Protein AF-A0A914D5J4-F1 (afdb_monomer)

Organism: NCBI:txid290746

pLDDT: mean 95.22, std 4.46, range [65.5, 98.25]

Radius of gyration: 12.95 Å; Cα contacts (8 Å, |Δi|>4): 44; chains: 1; bounding box: 31×18×33 Å

Secondary structure (DSSP, 8-state):
--HHHHHHHHHHHHHHHHH---SSGGGHHHHHHHHHHHHHHHHHHGGG---HHHHHHHHHHHHHHHHHHHHHT--

Mean predicted aligned error: 2.59 Å

Foldseek 3Di:
DDPVLVVVLLVVQLVCLVVAAAPDNVCNPVSSVVSNVVSVVLCVVCVPPPPPVVVVVVSVVSVVVVVCCVVVVPD

Structure (mmCIF, N/CA/C/O backbone):
data_AF-A0A914D5J4-F1
#
_entry.id   AF-A0A914D5J4-F1
#
loop_
_atom_site.group_PDB
_atom_site.id
_atom_site.type_symbol
_atom_site.label_atom_id
_atom_site.label_alt_id
_atom_site.label_comp_id
_atom_site.label_asym_id
_atom_site.label_entity_id
_atom_site.label_seq_id
_atom_site.pdbx_PDB_ins_code
_atom_site.Cartn_x
_atom_site.Cartn_y
_atom_site.Cartn_z
_atom_site.occupancy
_atom_site.B_iso_or_equiv
_atom_site.auth_seq_id
_atom_site.auth_comp_id
_atom_site.auth_asym_id
_atom_site.auth_atom_id
_atom_site.pdbx_PDB_model_num
ATOM 1 N N . MET A 1 1 ? -16.083 7.183 9.402 1.00 65.50 1 MET A N 1
ATOM 2 C CA . MET A 1 1 ? -15.103 6.245 8.829 1.00 65.50 1 MET A CA 1
ATOM 3 C C . MET A 1 1 ? -15.456 4.822 9.183 1.00 65.50 1 MET A C 1
ATOM 5 O O . MET A 1 1 ? -15.752 4.555 10.345 1.00 65.50 1 MET A O 1
ATOM 9 N N . SER A 1 2 ? -15.433 3.922 8.210 1.00 81.88 2 SER A N 1
ATOM 10 C CA . SER A 1 2 ? -15.709 2.504 8.408 1.00 81.88 2 SER A CA 1
ATOM 11 C C . SER A 1 2 ? -14.465 1.665 8.126 1.00 81.88 2 SER A C 1
ATOM 13 O O . SER A 1 2 ? -13.676 1.962 7.232 1.00 81.88 2 SER A O 1
ATOM 15 N N . ARG A 1 3 ? -14.325 0.542 8.837 1.00 88.38 3 ARG A N 1
ATOM 16 C CA . ARG A 1 3 ? -13.301 -0.488 8.578 1.00 88.38 3 ARG A CA 1
ATOM 17 C C . ARG A 1 3 ? -13.218 -0.890 7.096 1.00 88.38 3 ARG A C 1
ATOM 19 O O . ARG A 1 3 ? -12.159 -1.284 6.615 1.00 88.38 3 ARG A O 1
ATOM 26 N N . ARG A 1 4 ? -14.333 -0.785 6.366 1.00 92.56 4 ARG A N 1
ATOM 27 C CA . ARG A 1 4 ? -14.420 -1.064 4.930 1.00 92.56 4 ARG A CA 1
ATOM 28 C C . ARG A 1 4 ? -13.579 -0.097 4.095 1.00 92.56 4 ARG A C 1
ATOM 30 O O . ARG A 1 4 ? -12.928 -0.556 3.164 1.00 92.56 4 ARG A O 1
ATOM 37 N N . GLU A 1 5 ? -13.563 1.192 4.428 1.00 93.19 5 GLU A N 1
ATOM 38 C CA . GLU A 1 5 ? -12.777 2.209 3.709 1.00 93.19 5 GLU A CA 1
ATOM 39 C C . GLU A 1 5 ? -11.280 1.913 3.820 1.00 93.19 5 GLU A C 1
ATOM 41 O O . GLU A 1 5 ? -10.599 1.799 2.803 1.00 93.19 5 GLU A O 1
ATOM 46 N N . VAL A 1 6 ? -10.801 1.645 5.039 1.00 94.88 6 VAL A N 1
ATOM 47 C CA . VAL A 1 6 ? -9.403 1.269 5.312 1.00 94.88 6 VAL A CA 1
ATOM 48 C C . VAL A 1 6 ? -9.001 0.018 4.523 1.00 94.88 6 VAL A C 1
ATOM 50 O O . VAL A 1 6 ? -7.962 -0.013 3.865 1.00 94.88 6 VAL A O 1
ATOM 53 N N . LEU A 1 7 ? -9.840 -1.024 4.532 1.00 95.69 7 LEU A N 1
ATOM 54 C CA . LEU A 1 7 ? -9.553 -2.259 3.796 1.00 95.69 7 LEU A CA 1
ATOM 55 C C . LEU A 1 7 ? -9.595 -2.070 2.274 1.00 95.69 7 LEU A C 1
ATOM 57 O O . LEU A 1 7 ? -8.847 -2.732 1.556 1.00 95.69 7 LEU A O 1
ATOM 61 N N . ASN A 1 8 ? -10.462 -1.197 1.765 1.00 96.56 8 ASN A N 1
ATOM 62 C CA . ASN A 1 8 ? -10.505 -0.874 0.341 1.00 96.56 8 ASN A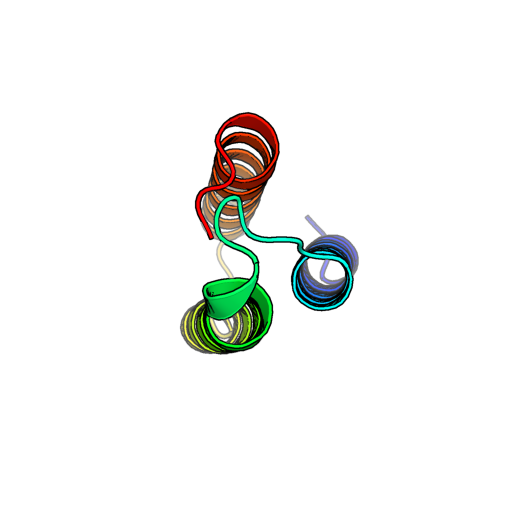 CA 1
ATOM 63 C C . ASN A 1 8 ? -9.240 -0.135 -0.095 1.00 96.56 8 ASN A C 1
ATOM 65 O O . ASN A 1 8 ? -8.656 -0.511 -1.112 1.00 96.56 8 ASN A O 1
ATOM 69 N N . LEU A 1 9 ? -8.781 0.835 0.699 1.00 97.19 9 LEU A N 1
ATOM 70 C CA . LEU A 1 9 ? -7.520 1.534 0.469 1.00 97.19 9 LEU A CA 1
ATOM 71 C C . LEU A 1 9 ? -6.344 0.552 0.433 1.00 97.19 9 LEU A C 1
ATOM 73 O O . LEU A 1 9 ? -5.587 0.537 -0.536 1.00 97.19 9 LEU A O 1
ATOM 77 N N . TYR A 1 10 ? -6.250 -0.343 1.421 1.00 97.69 10 TYR A N 1
ATOM 78 C CA . TYR A 1 10 ? -5.2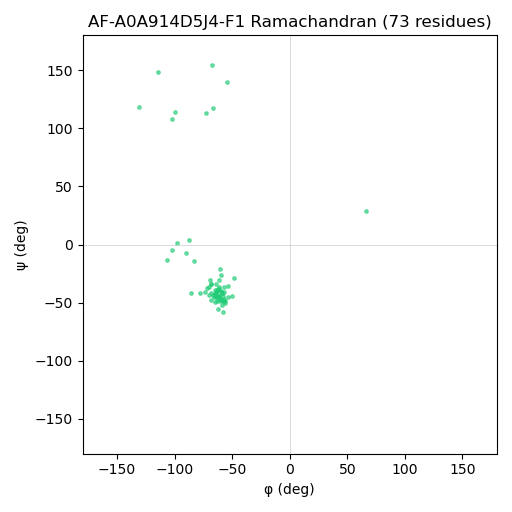06 -1.368 1.464 1.00 97.69 10 TYR A CA 1
ATOM 79 C C . TYR A 1 10 ? -5.187 -2.238 0.200 1.00 97.69 10 TYR A C 1
ATOM 81 O O . TYR A 1 10 ? -4.146 -2.413 -0.433 1.00 97.69 10 TYR A O 1
ATOM 89 N N . ARG A 1 11 ? -6.351 -2.752 -0.225 1.00 98.00 11 ARG A N 1
ATOM 90 C CA . ARG A 1 11 ? -6.458 -3.554 -1.457 1.00 98.00 11 ARG A CA 1
ATOM 91 C C . ARG A 1 11 ? -6.058 -2.758 -2.695 1.00 98.00 11 ARG A C 1
ATOM 93 O O . ARG A 1 11 ? -5.424 -3.318 -3.588 1.00 98.00 11 ARG A O 1
ATOM 100 N N . ARG A 1 12 ? -6.407 -1.470 -2.754 1.00 97.81 12 ARG A N 1
ATOM 101 C CA . ARG A 1 12 ? -6.037 -0.593 -3.868 1.00 97.81 12 ARG A CA 1
ATOM 102 C C . ARG A 1 12 ? -4.525 -0.397 -3.936 1.00 97.81 12 ARG A C 1
ATOM 104 O O . ARG A 1 12 ? -3.967 -0.534 -5.018 1.00 97.81 12 ARG A O 1
ATOM 111 N N . ILE A 1 13 ? -3.858 -0.194 -2.799 1.00 98.12 13 ILE A N 1
ATOM 112 C CA . ILE A 1 13 ? -2.391 -0.103 -2.733 1.00 98.12 13 ILE A CA 1
ATOM 113 C C . ILE A 1 13 ? -1.739 -1.410 -3.193 1.00 98.12 13 ILE A C 1
ATOM 115 O O . ILE A 1 13 ? -0.820 -1.385 -4.005 1.00 98.12 13 ILE A O 1
ATOM 119 N N . LEU A 1 14 ? -2.245 -2.570 -2.762 1.00 98.00 14 LEU A N 1
ATOM 120 C CA . LEU A 1 14 ? -1.717 -3.860 -3.227 1.00 98.00 14 LEU A CA 1
ATOM 121 C C . LEU A 1 14 ? -1.916 -4.079 -4.732 1.00 98.00 14 LEU A C 1
ATOM 123 O O . LEU A 1 14 ? -1.067 -4.699 -5.374 1.00 98.00 14 LEU A O 1
ATOM 127 N N . LYS A 1 15 ? -3.018 -3.575 -5.299 1.00 98.00 15 LYS A N 1
ATOM 128 C CA . LYS A 1 15 ? -3.246 -3.581 -6.747 1.00 98.00 15 LYS A CA 1
ATOM 129 C C . LYS A 1 15 ? -2.241 -2.678 -7.463 1.00 98.00 15 LYS A C 1
ATOM 131 O O . LYS A 1 15 ? -1.633 -3.130 -8.425 1.00 98.00 15 LYS A O 1
ATOM 136 N N . ILE A 1 16 ? -2.005 -1.465 -6.957 1.00 97.31 16 ILE A N 1
ATOM 137 C CA . ILE A 1 16 ? -0.969 -0.558 -7.475 1.00 97.31 16 ILE A CA 1
ATOM 138 C C . ILE A 1 16 ? 0.392 -1.255 -7.440 1.00 97.31 16 ILE A C 1
ATOM 140 O O . ILE A 1 16 ? 1.024 -1.378 -8.476 1.00 97.31 16 ILE A O 1
ATOM 144 N N . ALA A 1 17 ? 0.785 -1.840 -6.307 1.00 97.44 17 ALA A N 1
ATOM 145 C CA . ALA A 1 17 ? 2.033 -2.592 -6.167 1.00 97.44 17 ALA A CA 1
ATOM 146 C C . ALA A 1 17 ? 2.142 -3.815 -7.095 1.00 97.44 17 ALA A C 1
ATOM 148 O O . ALA A 1 17 ? 3.228 -4.342 -7.299 1.00 97.44 17 ALA A O 1
ATOM 149 N N . ARG A 1 18 ? 1.033 -4.352 -7.608 1.00 97.31 18 ARG A N 1
ATOM 150 C CA . ARG A 1 18 ? 1.049 -5.448 -8.587 1.00 97.31 18 ARG A CA 1
ATOM 151 C C . ARG A 1 18 ? 1.191 -4.913 -10.008 1.00 97.31 18 ARG A C 1
ATOM 153 O O . ARG A 1 18 ? 1.926 -5.497 -10.799 1.00 97.31 18 ARG A O 1
ATOM 160 N N . ASP A 1 19 ? 0.485 -3.830 -10.306 1.00 96.81 19 ASP A N 1
ATOM 161 C CA . ASP A 1 19 ? 0.370 -3.262 -11.648 1.00 96.81 19 ASP A CA 1
ATOM 162 C C . ASP A 1 19 ? 1.471 -2.210 -11.926 1.00 96.81 19 ASP A C 1
ATOM 164 O O . ASP A 1 19 ? 1.630 -1.777 -13.065 1.00 96.81 19 ASP A O 1
ATOM 168 N N . TRP A 1 20 ? 2.266 -1.850 -10.908 1.00 97.44 20 TRP A N 1
ATOM 169 C CA . TRP A 1 20 ? 3.336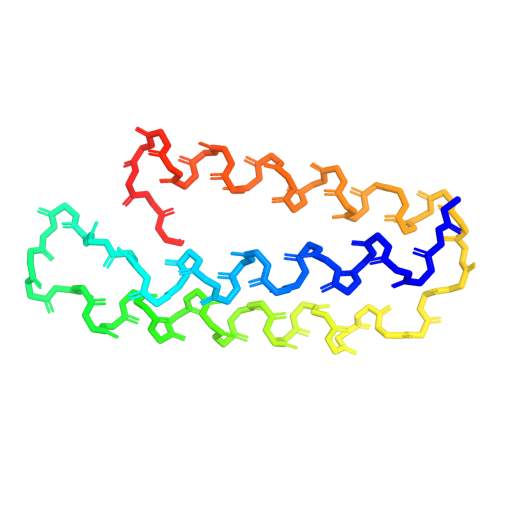 -0.852 -10.959 1.00 97.44 20 TRP A CA 1
ATOM 170 C C . TRP A 1 20 ? 4.353 -1.142 -12.060 1.00 97.44 20 TRP A C 1
ATOM 172 O O . TRP A 1 20 ? 4.746 -2.295 -12.273 1.00 97.44 20 TRP A O 1
ATOM 182 N N . LYS A 1 21 ? 4.802 -0.091 -12.734 1.00 96.00 21 LYS A N 1
ATOM 183 C CA . LYS A 1 21 ? 5.880 -0.122 -13.718 1.00 96.00 21 LYS A CA 1
ATOM 184 C C . LYS A 1 21 ? 6.820 1.011 -13.348 1.00 96.00 21 LYS A C 1
ATOM 186 O O . LYS A 1 21 ? 6.372 2.154 -13.314 1.00 96.00 21 LYS A O 1
ATOM 191 N N . SER A 1 22 ? 8.064 0.672 -13.032 1.00 95.06 22 SER A N 1
ATOM 192 C CA . SER A 1 22 ? 9.062 1.691 -12.729 1.00 95.06 22 SER A CA 1
ATOM 193 C C . SER A 1 22 ? 9.374 2.494 -13.990 1.00 95.06 22 SER A C 1
ATOM 195 O O . SER A 1 22 ? 9.232 1.990 -15.110 1.00 95.06 22 SER A O 1
ATOM 197 N N . ILE A 1 23 ? 9.825 3.732 -13.794 1.00 94.31 23 ILE A N 1
ATOM 198 C CA . ILE A 1 23 ? 10.470 4.524 -14.846 1.00 94.31 23 ILE A CA 1
ATOM 199 C C . ILE A 1 23 ? 11.677 3.757 -15.396 1.00 94.31 23 ILE A C 1
ATOM 201 O O . ILE A 1 23 ? 11.915 3.775 -16.602 1.00 94.31 23 ILE A O 1
ATOM 205 N N . ASN A 1 24 ? 12.388 3.042 -14.521 1.00 94.44 24 ASN A N 1
ATOM 206 C CA . ASN A 1 24 ? 13.486 2.172 -14.883 1.00 94.44 24 ASN A CA 1
ATOM 20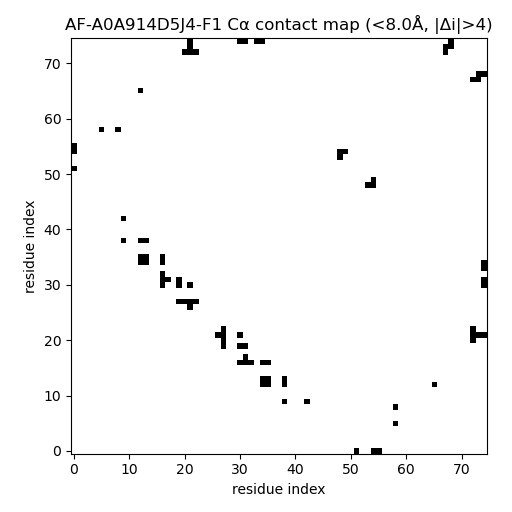7 C C . ASN A 1 24 ? 13.043 0.694 -14.869 1.00 94.44 24 ASN A C 1
ATOM 209 O O . ASN A 1 24 ? 12.818 0.124 -13.800 1.00 94.44 24 ASN A O 1
ATOM 213 N N . PRO A 1 25 ? 12.885 0.025 -16.026 1.00 94.94 25 PRO A N 1
ATOM 214 C CA . PRO A 1 25 ? 12.292 -1.311 -16.085 1.00 94.94 25 PRO A CA 1
ATOM 215 C C . PRO A 1 25 ? 12.941 -2.353 -15.162 1.00 94.94 25 PRO A C 1
ATOM 217 O O . PRO A 1 25 ? 12.211 -3.169 -14.589 1.00 94.94 25 PRO A O 1
ATOM 220 N N . GLU A 1 26 ? 14.264 -2.304 -14.970 1.00 96.81 26 GLU A N 1
ATOM 221 C CA . GLU A 1 26 ? 15.006 -3.197 -14.064 1.00 96.81 26 GLU A CA 1
ATOM 222 C C . GLU A 1 26 ? 14.582 -3.081 -12.592 1.00 96.81 26 GLU A C 1
ATOM 224 O O . GLU A 1 26 ? 14.555 -4.086 -11.875 1.00 96.81 26 GLU A O 1
ATOM 229 N N . ASP A 1 27 ? 14.131 -1.902 -12.164 1.00 97.06 27 ASP A N 1
ATOM 230 C CA . ASP A 1 27 ? 13.719 -1.638 -10.786 1.00 97.06 27 ASP A CA 1
ATOM 231 C C . ASP A 1 27 ? 12.279 -2.085 -10.509 1.00 97.06 27 ASP A C 1
ATOM 233 O O . ASP A 1 27 ? 11.891 -2.269 -9.353 1.00 97.06 27 ASP A O 1
ATOM 237 N N . THR A 1 28 ? 11.484 -2.370 -11.549 1.00 96.56 28 THR A N 1
ATOM 238 C CA . THR A 1 28 ? 10.050 -2.690 -11.423 1.00 96.56 28 THR A CA 1
ATOM 239 C C . THR A 1 28 ? 9.774 -3.767 -10.372 1.00 96.56 28 THR A C 1
ATOM 241 O O . THR A 1 28 ? 8.853 -3.632 -9.569 1.00 96.56 28 THR A O 1
ATOM 244 N N . LEU A 1 29 ? 10.548 -4.856 -10.336 1.00 97.56 29 LEU A N 1
ATOM 245 C CA . LEU A 1 29 ? 10.324 -5.924 -9.354 1.00 97.56 29 LEU A CA 1
ATOM 246 C C . LEU A 1 29 ? 10.675 -5.497 -7.924 1.00 97.56 29 LEU A C 1
ATOM 248 O O . LEU A 1 29 ? 9.988 -5.910 -6.983 1.00 97.56 29 LEU A O 1
ATOM 252 N N . THR A 1 30 ? 11.724 -4.696 -7.762 1.00 98.00 30 THR A N 1
ATOM 253 C CA . THR A 1 30 ? 12.177 -4.170 -6.471 1.00 98.00 30 THR A CA 1
ATOM 254 C C . THR A 1 30 ? 11.167 -3.168 -5.927 1.00 98.00 30 THR A C 1
ATOM 256 O O . THR A 1 30 ? 10.697 -3.324 -4.801 1.00 98.00 30 THR A O 1
ATOM 259 N N . GLU A 1 31 ? 10.722 -2.227 -6.753 1.00 98.06 31 GLU A 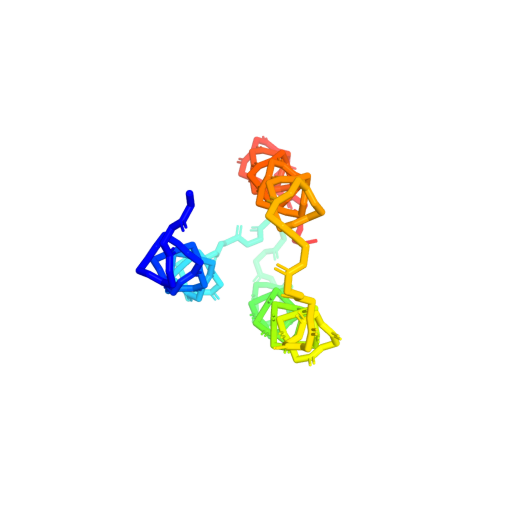N 1
ATOM 260 C CA . GLU A 1 31 ? 9.735 -1.212 -6.388 1.00 98.06 31 GLU A CA 1
ATOM 261 C C . GLU A 1 31 ? 8.371 -1.825 -6.050 1.00 98.06 31 GLU A C 1
ATOM 263 O O . GLU A 1 31 ? 7.771 -1.509 -5.024 1.00 98.06 31 GLU A O 1
ATOM 268 N N . ARG A 1 32 ? 7.906 -2.816 -6.825 1.00 98.12 32 ARG A N 1
ATOM 269 C CA . ARG A 1 32 ? 6.689 -3.581 -6.489 1.00 98.12 32 ARG A CA 1
ATOM 270 C C . ARG A 1 32 ? 6.772 -4.240 -5.112 1.0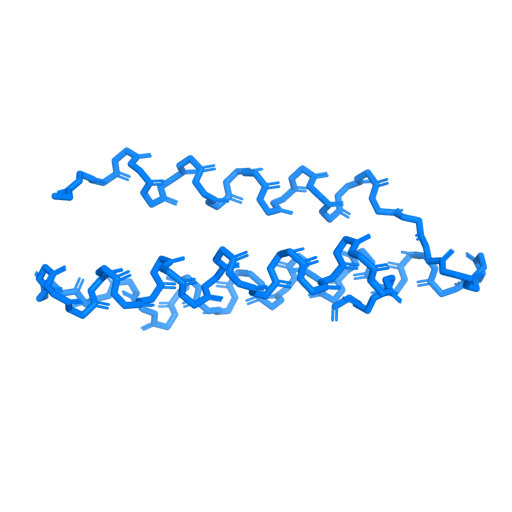0 98.12 32 ARG A C 1
ATOM 272 O O . ARG A 1 32 ? 5.777 -4.289 -4.380 1.00 98.12 32 ARG A O 1
ATOM 279 N N . LYS A 1 33 ? 7.936 -4.805 -4.762 1.00 98.19 33 LYS A N 1
ATOM 280 C CA . LYS A 1 33 ? 8.170 -5.396 -3.434 1.00 98.19 33 LYS A CA 1
ATOM 281 C C . LYS A 1 33 ? 8.193 -4.314 -2.358 1.00 98.19 33 LYS A C 1
ATOM 283 O O . LYS A 1 33 ? 7.584 -4.528 -1.311 1.00 98.19 33 LYS A O 1
ATOM 288 N N . PHE A 1 34 ? 8.838 -3.183 -2.631 1.00 97.81 34 PHE A N 1
ATOM 289 C CA . PHE A 1 34 ? 8.904 -2.037 -1.732 1.00 97.81 34 PHE A CA 1
ATOM 290 C C . PHE A 1 34 ? 7.505 -1.516 -1.386 1.00 97.81 34 PHE A C 1
ATOM 292 O O . PHE A 1 34 ? 7.115 -1.618 -0.225 1.00 97.81 34 PHE A O 1
ATOM 299 N N . ILE A 1 35 ? 6.697 -1.123 -2.380 1.00 97.69 35 ILE A N 1
ATOM 300 C CA . ILE A 1 35 ? 5.326 -0.610 -2.175 1.00 97.69 35 ILE A CA 1
ATOM 301 C C . ILE A 1 35 ? 4.500 -1.596 -1.338 1.00 97.69 35 ILE A C 1
ATOM 303 O O . ILE A 1 35 ? 3.798 -1.222 -0.397 1.00 97.69 35 ILE A O 1
ATOM 307 N N . ARG A 1 36 ? 4.584 -2.896 -1.659 1.00 98.12 36 ARG A N 1
ATOM 308 C CA . ARG A 1 36 ? 3.851 -3.943 -0.934 1.00 98.12 36 ARG A CA 1
ATOM 309 C C . ARG A 1 36 ? 4.278 -4.044 0.529 1.00 98.12 36 ARG A C 1
ATOM 311 O O . ARG A 1 36 ? 3.418 -4.216 1.394 1.00 98.12 36 ARG A O 1
ATOM 318 N N . ASN A 1 37 ? 5.580 -4.039 0.793 1.00 98.25 37 ASN A N 1
ATOM 319 C CA . ASN A 1 37 ? 6.114 -4.184 2.143 1.00 98.25 37 ASN A CA 1
ATOM 320 C C . ASN A 1 37 ? 5.822 -2.940 2.975 1.00 98.25 37 ASN A C 1
ATOM 322 O O . ASN A 1 37 ? 5.323 -3.077 4.087 1.00 98.25 37 ASN A O 1
ATOM 326 N N . GLU A 1 38 ? 6.013 -1.758 2.399 1.00 97.62 38 GLU A N 1
ATOM 327 C CA . GLU A 1 38 ? 5.711 -0.482 3.036 1.00 97.62 38 GLU A CA 1
ATOM 328 C C . GLU A 1 38 ? 4.231 -0.400 3.429 1.00 97.62 38 GLU A C 1
ATOM 330 O O . GLU A 1 38 ? 3.900 -0.152 4.587 1.00 97.62 38 GLU A O 1
ATOM 335 N N . ALA A 1 39 ? 3.318 -0.750 2.515 1.00 97.31 39 ALA A N 1
ATOM 336 C CA . ALA A 1 39 ? 1.890 -0.811 2.818 1.00 97.31 39 ALA A CA 1
ATOM 337 C C . ALA A 1 39 ? 1.574 -1.789 3.962 1.00 97.31 39 ALA A C 1
ATOM 339 O O . ALA A 1 39 ? 0.758 -1.498 4.833 1.00 97.31 39 ALA A O 1
ATOM 340 N N . ARG A 1 40 ? 2.213 -2.964 3.992 1.00 97.81 40 ARG A N 1
ATOM 341 C CA . ARG A 1 40 ? 2.019 -3.939 5.078 1.00 97.81 40 ARG A CA 1
ATOM 342 C C . ARG A 1 40 ? 2.503 -3.399 6.418 1.00 97.81 40 ARG A C 1
ATOM 344 O O . ARG A 1 40 ? 1.800 -3.580 7.411 1.00 97.81 40 ARG A O 1
ATOM 351 N N . THR A 1 41 ? 3.673 -2.770 6.442 1.00 98.12 41 THR A N 1
ATOM 352 C CA . THR A 1 41 ? 4.270 -2.180 7.643 1.00 98.12 41 THR A CA 1
ATOM 353 C C . THR A 1 41 ? 3.376 -1.073 8.186 1.00 98.12 41 THR A C 1
ATOM 355 O O . THR A 1 41 ? 2.865 -1.205 9.297 1.00 98.12 41 THR A O 1
ATOM 358 N N . GLN A 1 42 ? 3.045 -0.079 7.359 1.00 96.94 42 GLN A N 1
ATOM 359 C CA . GLN A 1 42 ? 2.227 1.071 7.753 1.00 96.94 42 GLN A CA 1
ATOM 360 C C . GLN A 1 42 ? 0.846 0.655 8.286 1.00 96.94 42 GLN A C 1
ATOM 362 O O . GLN A 1 42 ? 0.400 1.125 9.334 1.00 96.94 42 GLN A O 1
ATOM 367 N N . PHE A 1 43 ? 0.156 -0.278 7.621 1.00 96.62 43 PHE A N 1
ATOM 368 C CA . PHE A 1 43 ? -1.154 -0.749 8.095 1.00 96.62 43 PHE A CA 1
ATOM 369 C C . PHE A 1 43 ? -1.055 -1.571 9.385 1.00 96.62 43 PHE A C 1
ATOM 371 O O . PHE A 1 43 ? -1.987 -1.570 10.192 1.00 96.62 43 PHE A O 1
ATOM 378 N N . ARG A 1 44 ? 0.057 -2.282 9.597 1.00 96.88 44 ARG A N 1
ATOM 379 C CA . ARG A 1 44 ? 0.287 -3.054 10.821 1.00 96.88 44 ARG A CA 1
ATOM 380 C C . ARG A 1 44 ? 0.611 -2.153 12.005 1.00 96.88 44 ARG A C 1
ATOM 382 O O . ARG A 1 44 ? 0.102 -2.421 13.090 1.00 96.88 44 ARG A O 1
ATOM 389 N N . GLU A 1 45 ? 1.418 -1.121 11.798 1.00 96.81 45 GLU A N 1
ATOM 390 C CA . GLU A 1 45 ? 1.769 -0.127 12.817 1.00 96.81 45 GLU A CA 1
ATOM 391 C C . GLU A 1 45 ? 0.532 0.646 13.281 1.00 96.81 45 GLU A C 1
ATOM 393 O O . GLU A 1 45 ? 0.320 0.824 14.477 1.00 96.81 45 GLU A O 1
ATOM 398 N N . ASN A 1 46 ? -0.362 0.992 12.353 1.00 95.69 46 ASN A N 1
ATOM 399 C CA . ASN A 1 46 ? -1.577 1.747 12.660 1.00 95.69 46 ASN A CA 1
ATOM 400 C C . ASN A 1 46 ? -2.782 0.876 13.075 1.00 95.69 46 ASN A C 1
ATOM 402 O O . ASN A 1 46 ? -3.873 1.400 13.298 1.00 95.69 46 ASN A O 1
ATOM 406 N N . LYS A 1 47 ? -2.628 -0.451 13.209 1.00 94.31 47 LYS A N 1
ATOM 407 C CA . LYS A 1 47 ? -3.754 -1.384 13.444 1.00 94.31 47 LYS A CA 1
ATOM 408 C C . LYS A 1 47 ? -4.550 -1.113 14.729 1.00 94.31 47 LYS A C 1
ATOM 410 O O . LYS A 1 47 ? -5.702 -1.525 14.823 1.00 94.31 47 LYS A O 1
ATOM 415 N N . SER A 1 48 ? -3.911 -0.508 15.731 1.00 94.50 48 SER A N 1
ATOM 416 C CA . SER A 1 48 ? -4.487 -0.211 17.048 1.00 94.50 48 SER A CA 1
ATOM 417 C C . SER A 1 48 ? -4.999 1.224 17.170 1.00 94.50 48 SER A C 1
ATOM 419 O O . SER A 1 48 ? -5.479 1.603 18.233 1.00 94.50 48 SER A O 1
ATOM 421 N N . VAL A 1 49 ? -4.911 2.030 16.107 1.00 94.50 49 VAL A N 1
ATOM 422 C CA . VAL A 1 49 ? -5.450 3.392 16.096 1.00 94.50 49 VAL A CA 1
ATOM 423 C C . VAL A 1 49 ? -6.976 3.318 16.032 1.00 94.50 49 VAL A C 1
ATOM 425 O O . VAL A 1 49 ? -7.550 2.877 15.038 1.00 94.50 49 VAL A O 1
ATOM 428 N N . THR A 1 50 ? -7.639 3.750 17.104 1.00 91.56 50 THR A N 1
ATOM 429 C CA . THR A 1 50 ? -9.110 3.776 17.209 1.00 91.56 50 THR A CA 1
ATOM 430 C C . THR A 1 50 ? -9.701 5.180 17.116 1.00 91.56 50 THR A C 1
ATOM 432 O O . THR A 1 50 ? -10.911 5.319 16.932 1.00 91.56 50 THR A O 1
ATOM 435 N N . ASP A 1 51 ? -8.867 6.216 17.235 1.00 95.31 51 ASP A N 1
ATOM 436 C CA . ASP A 1 51 ? -9.278 7.607 17.056 1.00 95.31 51 ASP A CA 1
ATOM 437 C C . ASP A 1 51 ? -9.676 7.856 15.595 1.00 95.31 51 ASP A C 1
ATOM 439 O O . ASP A 1 51 ? -8.865 7.743 14.674 1.00 95.31 51 ASP A O 1
ATOM 443 N N . LYS A 1 52 ? -10.946 8.211 15.390 1.00 92.88 52 LYS A N 1
ATOM 444 C CA . LYS A 1 52 ? -11.539 8.410 14.066 1.00 92.88 52 LYS 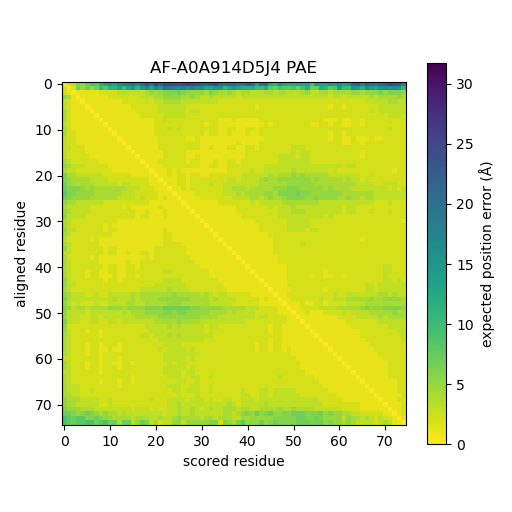A CA 1
ATOM 445 C C . LYS A 1 52 ? -10.868 9.536 13.284 1.00 92.88 52 LYS A C 1
ATOM 447 O O . LYS A 1 52 ? -10.698 9.378 12.076 1.00 92.88 52 LYS A O 1
ATOM 452 N N . GLU A 1 53 ? -10.476 10.628 13.937 1.00 94.75 53 GLU A N 1
ATOM 453 C CA . GLU A 1 53 ? -9.804 11.739 13.254 1.00 94.75 53 GLU A CA 1
ATOM 454 C C . GLU A 1 53 ? -8.383 11.345 12.863 1.00 94.75 53 GLU A C 1
ATOM 456 O O . GLU A 1 53 ? -7.939 11.623 11.748 1.00 94.75 53 GLU A O 1
ATOM 461 N N . LYS A 1 54 ? -7.693 10.581 13.718 1.00 95.62 54 LYS A N 1
ATOM 462 C CA . LYS A 1 54 ? -6.367 10.068 13.372 1.00 95.62 54 LYS A CA 1
ATOM 463 C C . LYS A 1 54 ? -6.412 9.098 12.193 1.00 95.62 54 LYS A C 1
ATOM 465 O O . LYS A 1 54 ? -5.580 9.201 11.293 1.00 95.62 54 LYS A O 1
ATOM 470 N N . VAL A 1 55 ? -7.396 8.195 12.148 1.00 94.88 55 VAL A N 1
ATOM 471 C CA . VAL A 1 55 ? -7.582 7.303 10.989 1.00 94.88 55 VAL A CA 1
ATOM 472 C C . VAL A 1 55 ? -7.878 8.119 9.724 1.00 94.88 55 VAL A C 1
ATOM 474 O O . VAL A 1 55 ? -7.358 7.779 8.664 1.00 94.88 55 VAL A O 1
ATOM 477 N N . LYS A 1 56 ? -8.627 9.229 9.824 1.00 95.31 56 LYS A N 1
ATOM 478 C CA . LYS A 1 56 ? -8.879 10.131 8.685 1.00 95.31 56 LYS A CA 1
ATOM 479 C C . LYS A 1 56 ? -7.601 10.681 8.094 1.00 95.31 56 LYS A C 1
ATOM 481 O O . LYS A 1 56 ? -7.373 10.538 6.898 1.00 95.31 56 LYS A O 1
ATOM 486 N N . GLN A 1 57 ? -6.767 11.251 8.952 1.00 96.38 57 GLN A N 1
ATOM 487 C CA . GLN A 1 57 ? -5.498 11.841 8.549 1.00 96.38 57 GLN A CA 1
ATOM 488 C C . GLN A 1 57 ? -4.589 10.801 7.891 1.00 96.38 57 GLN A C 1
ATOM 490 O O . GLN A 1 57 ? -3.976 11.083 6.869 1.00 96.38 57 GLN A O 1
ATOM 495 N N . LEU A 1 58 ? -4.542 9.579 8.431 1.00 96.69 58 LEU A N 1
ATOM 496 C CA . LEU A 1 58 ? -3.754 8.485 7.855 1.00 96.69 58 LEU A CA 1
ATOM 497 C C . LEU A 1 58 ? -4.266 8.055 6.473 1.00 96.69 58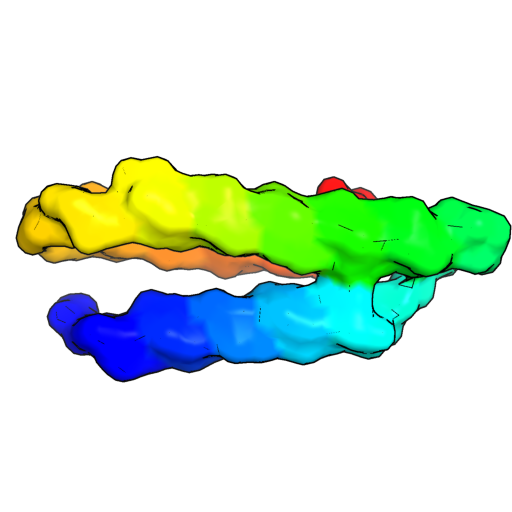 LEU A C 1
ATOM 499 O O . LEU A 1 58 ? -3.461 7.770 5.587 1.00 96.69 58 LEU A O 1
ATOM 503 N N . ILE A 1 59 ? -5.587 8.016 6.271 1.00 96.19 59 ILE A N 1
ATOM 504 C CA . ILE A 1 59 ? -6.177 7.742 4.954 1.00 96.19 59 ILE A CA 1
ATOM 505 C C . ILE A 1 59 ? -5.830 8.861 3.971 1.00 96.19 59 ILE A C 1
ATOM 507 O O . ILE A 1 59 ? -5.362 8.569 2.876 1.00 96.19 59 ILE A O 1
ATOM 511 N N . GLU A 1 60 ? -6.032 10.123 4.351 1.00 96.56 60 GLU A N 1
ATOM 512 C CA . GLU A 1 60 ? -5.729 11.277 3.496 1.00 96.56 60 GLU A CA 1
ATOM 513 C C . GLU A 1 60 ? -4.246 11.329 3.109 1.00 96.56 60 GLU A C 1
ATOM 515 O O . GLU A 1 60 ? -3.914 11.604 1.958 1.00 96.56 60 GLU A O 1
ATOM 520 N N . GLU A 1 61 ? -3.351 11.013 4.043 1.00 96.56 61 GLU A N 1
ATOM 521 C CA . GLU A 1 61 ? -1.915 10.940 3.785 1.00 96.56 61 GLU A CA 1
AT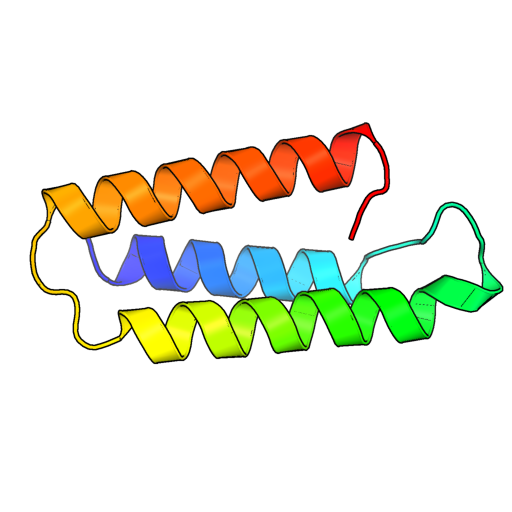OM 522 C C . GLU A 1 61 ? -1.564 9.810 2.808 1.00 96.56 61 GLU A C 1
ATOM 524 O O . GLU A 1 61 ? -0.816 10.008 1.851 1.00 96.56 61 GLU A O 1
ATOM 529 N N . ALA A 1 62 ? -2.151 8.627 2.992 1.00 96.44 62 ALA A N 1
ATOM 530 C CA . ALA A 1 62 ? -1.961 7.513 2.070 1.00 96.44 62 ALA A CA 1
ATOM 531 C C . ALA A 1 62 ? -2.503 7.823 0.661 1.00 96.44 62 ALA A C 1
ATOM 533 O O . ALA A 1 62 ? -1.865 7.472 -0.330 1.00 96.44 62 ALA A O 1
ATOM 534 N N . GLU A 1 63 ? -3.646 8.505 0.556 1.00 96.81 63 GLU A N 1
ATOM 535 C CA . GLU A 1 63 ? -4.209 8.983 -0.714 1.00 96.81 63 GLU A CA 1
ATOM 536 C C . GLU A 1 63 ? -3.260 9.967 -1.419 1.00 96.81 63 GLU A C 1
ATOM 538 O O . GLU A 1 63 ? -2.974 9.806 -2.608 1.00 96.81 63 GLU A O 1
ATOM 543 N N . LYS A 1 64 ? -2.692 10.932 -0.683 1.00 97.06 64 LYS A N 1
ATOM 544 C CA . LYS A 1 64 ? -1.685 11.868 -1.215 1.00 97.06 64 LYS A CA 1
ATOM 545 C C . LYS A 1 64 ? -0.436 11.144 -1.708 1.00 97.06 64 LYS A C 1
ATOM 547 O O . LYS A 1 64 ? 0.011 11.401 -2.824 1.00 97.06 64 LYS A O 1
ATOM 552 N N . ARG A 1 65 ? 0.100 10.205 -0.919 1.00 96.12 65 ARG A N 1
ATOM 553 C CA . ARG A 1 65 ? 1.264 9.392 -1.312 1.00 96.12 65 ARG A CA 1
ATOM 554 C C . ARG A 1 65 ? 0.997 8.601 -2.590 1.00 96.12 65 ARG A C 1
ATOM 556 O O . ARG A 1 65 ? 1.851 8.577 -3.467 1.00 96.12 65 ARG A O 1
ATOM 563 N N . ILE A 1 66 ? -0.191 8.009 -2.734 1.00 95.94 66 ILE A N 1
ATOM 564 C CA . ILE A 1 66 ? -0.592 7.308 -3.965 1.00 95.94 66 ILE A CA 1
ATOM 565 C C . ILE A 1 66 ? -0.620 8.263 -5.163 1.00 95.94 66 ILE A C 1
ATOM 567 O O . ILE A 1 66 ? -0.112 7.906 -6.224 1.00 95.94 66 ILE A O 1
ATOM 571 N N . ALA A 1 67 ? -1.193 9.458 -5.007 1.00 96.00 67 ALA A N 1
ATOM 572 C CA . ALA A 1 67 ? -1.263 10.439 -6.088 1.00 96.00 67 ALA A CA 1
ATOM 573 C C . ALA A 1 67 ? 0.136 10.882 -6.549 1.00 96.00 67 ALA A C 1
ATOM 575 O O . ALA A 1 67 ? 0.406 10.908 -7.749 1.00 96.00 67 ALA A O 1
ATOM 576 N N . ILE A 1 68 ? 1.040 11.157 -5.602 1.00 94.75 68 ILE A N 1
ATOM 577 C CA . ILE A 1 68 ? 2.446 11.488 -5.878 1.00 94.75 68 ILE A CA 1
ATOM 578 C C . ILE A 1 68 ? 3.127 10.325 -6.602 1.00 94.75 68 ILE A C 1
ATOM 580 O O . ILE A 1 68 ? 3.741 10.533 -7.647 1.00 94.75 68 ILE A O 1
ATOM 584 N N . ALA A 1 69 ? 2.966 9.104 -6.091 1.00 94.00 69 ALA A N 1
ATOM 585 C CA . ALA A 1 69 ? 3.562 7.917 -6.682 1.00 94.00 69 ALA A CA 1
ATOM 586 C C . ALA A 1 69 ? 3.128 7.729 -8.141 1.00 94.00 69 ALA A C 1
ATOM 588 O O . ALA A 1 69 ? 3.959 7.570 -9.030 1.00 94.00 69 ALA A O 1
ATOM 589 N N . GLN A 1 70 ? 1.828 7.821 -8.418 1.00 92.06 70 GLN A N 1
ATOM 590 C CA . GLN A 1 70 ? 1.295 7.651 -9.770 1.00 92.06 70 GLN A CA 1
ATOM 591 C C . GLN A 1 70 ? 1.686 8.781 -10.725 1.00 92.06 70 GLN A C 1
ATOM 593 O O . GLN A 1 70 ? 1.855 8.525 -11.914 1.00 92.06 70 GLN A O 1
ATOM 598 N N . HIS A 1 71 ? 1.808 10.013 -10.230 1.00 94.56 71 HIS A N 1
ATOM 599 C CA . HIS A 1 71 ? 2.146 11.161 -11.066 1.00 94.56 71 HIS A CA 1
ATOM 600 C C . HIS A 1 71 ? 3.639 11.216 -11.408 1.00 94.56 71 HIS A C 1
ATOM 602 O O . HIS A 1 71 ? 3.992 11.491 -12.552 1.00 94.56 71 HIS A O 1
ATOM 608 N N . TYR A 1 72 ? 4.506 10.932 -10.434 1.00 93.81 72 TYR A N 1
ATOM 609 C CA . TYR A 1 72 ? 5.956 11.067 -10.585 1.00 93.81 72 TYR A CA 1
ATOM 610 C C . TYR A 1 72 ? 6.688 9.740 -10.804 1.00 93.81 72 TYR A C 1
ATOM 612 O O . TYR A 1 72 ? 7.896 9.755 -11.010 1.00 93.81 72 TYR A O 1
ATOM 620 N N . GLY A 1 73 ? 5.995 8.600 -10.741 1.00 91.19 73 GLY A N 1
ATOM 621 C CA . GLY A 1 73 ? 6.623 7.280 -10.834 1.00 91.19 73 GLY A CA 1
ATOM 622 C C . GLY A 1 73 ? 7.530 6.963 -9.643 1.00 91.19 73 GLY A C 1
ATOM 623 O O . GLY A 1 73 ? 8.500 6.231 -9.803 1.00 91.19 73 GLY A O 1
ATOM 624 N N . ILE A 1 74 ? 7.232 7.528 -8.467 1.00 91.00 74 ILE A N 1
ATOM 625 C CA . ILE A 1 74 ? 8.018 7.338 -7.241 1.00 91.00 74 ILE A CA 1
ATOM 626 C C . ILE A 1 74 ? 7.319 6.284 -6.364 1.00 91.00 74 ILE A C 1
ATOM 628 O O . ILE A 1 74 ? 6.200 6.537 -5.920 1.00 91.00 74 ILE A O 1
ATOM 632 N N . PRO A 1 75 ? 7.924 5.109 -6.139 1.00 85.19 75 PRO A N 1
ATOM 633 C CA . PRO A 1 75 ? 7.321 4.012 -5.378 1.00 85.19 75 PRO A CA 1
ATOM 634 C C . PRO A 1 75 ? 7.225 4.271 -3.864 1.00 85.19 75 PRO A C 1
ATOM 636 O O . PRO A 1 75 ? 8.057 5.024 -3.312 1.00 85.19 75 PRO A O 1
#

Nearest PDB structures (foldseek):
  8pk8-assembly1_B  TM=9.145E-01  e=1.371E-02  Homo sapiens
  6odd-assembly1_B  TM=8.974E-01  e=2.113E-02  Homo sapiens
  8beh-assembly1_n  TM=7.731E-01  e=1.033E+00  Arabidopsis thaliana

Sequence (75 aa):
MSRREVLNLYRRILKIARDWKSINPEDTLTERKFIRNEARTQFRENKSVTDKEKVKQLIEEAEKRIAIAQHYGIP

InterPro domains:
  IPR008011 Complex 1 LYR protein domain [PF05347] (4-66)
  IPR040330 LYR motif-containing protein 1 [PTHR14273] (2-75)
  IPR045294 LYRM1, LYR domain [cd20261] (5-75)

Solvent-accessible surface area (backbone atoms only — not comparable to full-atom values): 4279 Å² total; per-residue (Å²): 141,54,75,63,57,59,54,51,51,53,53,49,51,48,48,46,28,67,71,54,70,42,86,51,71,87,46,23,68,57,41,26,50,46,41,42,49,52,53,53,50,56,54,59,73,51,65,80,67,77,53,66,68,60,52,47,55,53,51,54,50,53,53,50,52,52,53,49,21,72,73,70,54,47,113